Protein AF-A0A350DKJ2-F1 (afdb_monomer)

Sequence (100 aa):
ALSGLEFIEPDLQKFACLRLARQAMQAGTQATIVLNAANEIAVAAFLNGQIRLTDIADINAQALDEIQVAVLNETADIEDILAIDNIARQHTDTLVAKLA

Structure (mmCIF, N/CA/C/O backbone):
data_AF-A0A350DKJ2-F1
#
_entry.id   AF-A0A350DKJ2-F1
#
loop_
_atom_site.group_PDB
_atom_site.id
_atom_site.type_symbol
_atom_site.label_atom_id
_atom_site.label_alt_id
_atom_site.label_comp_id
_atom_site.label_asym_id
_atom_site.label_entity_id
_atom_site.label_seq_id
_atom_site.pdbx_PDB_ins_code
_atom_site.Cartn_x
_atom_site.Cartn_y
_atom_site.Cartn_z
_atom_site.occupancy
_atom_site.B_iso_or_equiv
_atom_site.auth_seq_id
_atom_site.auth_comp_id
_atom_site.auth_asym_id
_atom_site.auth_atom_id
_atom_site.pdbx_PDB_model_num
ATOM 1 N N . ALA A 1 1 ? 8.221 4.264 38.890 1.00 76.75 1 ALA A N 1
ATOM 2 C CA . ALA A 1 1 ? 8.646 2.944 38.383 1.00 76.75 1 ALA A CA 1
ATOM 3 C C . ALA A 1 1 ? 8.003 2.737 37.018 1.00 76.75 1 ALA A C 1
ATOM 5 O O . ALA A 1 1 ? 6.890 3.218 36.840 1.00 76.75 1 ALA A O 1
ATOM 6 N N . LEU A 1 2 ? 8.695 2.110 36.063 1.00 84.75 2 LEU A N 1
ATOM 7 C CA . LEU A 1 2 ? 8.086 1.727 34.784 1.00 84.75 2 LEU A CA 1
ATOM 8 C C . LEU A 1 2 ? 7.149 0.533 34.993 1.00 84.75 2 LEU A C 1
ATOM 10 O O . LEU A 1 2 ? 7.412 -0.317 35.844 1.00 84.75 2 LEU A O 1
ATOM 14 N N . SER A 1 3 ? 6.062 0.500 34.227 1.00 90.88 3 SER A N 1
ATOM 15 C CA . SER A 1 3 ? 5.145 -0.638 34.135 1.00 90.88 3 SER A CA 1
ATOM 16 C C . SER A 1 3 ? 5.875 -1.902 33.650 1.00 90.88 3 SER A C 1
ATOM 18 O O . SER A 1 3 ? 6.937 -1.806 33.033 1.00 90.88 3 SER A O 1
ATOM 20 N N . GLY A 1 4 ? 5.303 -3.083 33.914 1.00 92.62 4 GLY A N 1
ATOM 21 C CA . GLY A 1 4 ? 5.833 -4.363 33.42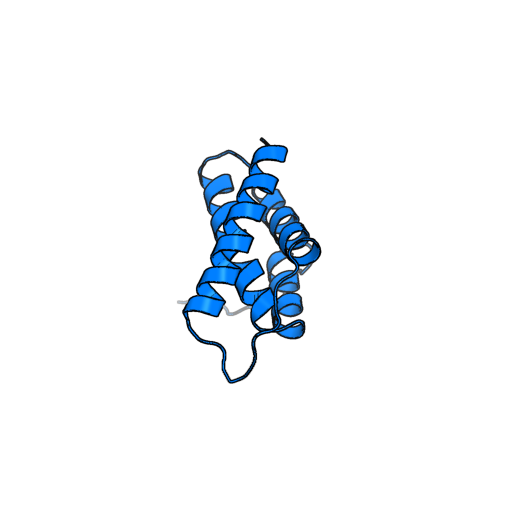7 1.00 92.62 4 GLY A CA 1
ATOM 22 C C . GLY A 1 4 ? 5.835 -4.473 31.897 1.00 92.62 4 GLY A C 1
ATOM 23 O O . GLY A 1 4 ? 5.052 -3.806 31.223 1.00 92.62 4 GLY A O 1
ATOM 24 N N . LEU A 1 5 ? 6.731 -5.307 31.360 1.00 95.94 5 LEU A N 1
ATOM 25 C CA . LEU A 1 5 ? 6.832 -5.583 29.924 1.00 95.94 5 LEU A CA 1
ATOM 26 C C . LEU A 1 5 ? 5.963 -6.789 29.555 1.00 95.94 5 LEU A C 1
ATOM 28 O O . LEU A 1 5 ? 6.100 -7.852 30.158 1.00 95.94 5 LEU A O 1
ATOM 32 N N . GLU A 1 6 ? 5.124 -6.631 28.536 1.00 95.50 6 GLU A N 1
ATOM 33 C CA . GLU A 1 6 ? 4.256 -7.680 27.998 1.00 95.50 6 GLU A CA 1
ATOM 34 C C . GLU A 1 6 ? 4.506 -7.861 26.497 1.00 95.50 6 GLU A C 1
ATOM 36 O O . GLU A 1 6 ? 4.821 -6.905 25.786 1.00 95.50 6 GLU A O 1
ATOM 41 N N . PHE A 1 7 ? 4.357 -9.096 26.015 1.00 96.62 7 PHE A N 1
ATOM 42 C CA . PHE A 1 7 ? 4.566 -9.470 24.616 1.00 96.62 7 PHE A CA 1
ATOM 43 C C . PHE A 1 7 ? 3.359 -10.262 24.112 1.00 96.62 7 PHE A C 1
ATOM 45 O O . PHE A 1 7 ? 2.850 -11.132 24.818 1.00 96.62 7 PHE A O 1
ATOM 52 N N . ILE A 1 8 ? 2.917 -9.977 22.887 1.00 96.06 8 ILE A N 1
ATOM 53 C CA . ILE A 1 8 ? 1.756 -10.613 22.257 1.00 96.06 8 ILE A CA 1
ATOM 54 C C . ILE A 1 8 ? 1.972 -10.743 20.746 1.00 96.06 8 ILE A C 1
ATOM 56 O O . ILE A 1 8 ? 2.623 -9.899 20.127 1.00 96.06 8 ILE A O 1
ATOM 60 N N . GLU A 1 9 ? 1.432 -11.808 20.155 1.00 97.19 9 GLU A N 1
ATOM 61 C CA . GLU A 1 9 ? 1.421 -11.997 18.705 1.00 97.19 9 GLU A CA 1
ATOM 62 C C . GLU A 1 9 ? 0.452 -11.005 18.029 1.00 97.19 9 GLU A C 1
ATOM 64 O O . GLU A 1 9 ? -0.653 -10.787 18.534 1.00 97.19 9 GLU A O 1
ATOM 69 N N . PRO A 1 10 ? 0.825 -10.380 16.895 1.00 96.38 10 PRO A N 1
ATOM 70 C CA . PRO A 1 10 ? -0.071 -9.465 16.205 1.00 96.38 10 PRO A CA 1
ATOM 71 C C . PRO A 1 10 ? -1.244 -10.207 15.556 1.00 96.38 10 PRO A C 1
ATOM 73 O O . PRO A 1 10 ? -1.066 -11.186 14.834 1.00 96.38 10 PRO A O 1
ATOM 76 N N . ASP A 1 11 ? -2.445 -9.662 15.723 1.00 97.31 11 ASP A N 1
ATOM 77 C CA . ASP A 1 11 ? -3.630 -10.106 14.993 1.00 97.31 11 ASP A CA 1
ATOM 78 C C . ASP A 1 11 ? -3.573 -9.604 13.539 1.00 97.31 11 ASP A C 1
ATOM 80 O O . ASP A 1 11 ? -3.785 -8.423 13.251 1.00 97.31 11 ASP A O 1
ATOM 84 N N . LEU A 1 12 ? -3.280 -10.511 12.606 1.00 95.88 12 LEU A N 1
ATOM 85 C CA . LEU A 1 12 ? -3.139 -10.195 11.181 1.00 95.88 12 LEU A CA 1
ATOM 86 C C . LEU A 1 12 ? -4.472 -9.979 10.451 1.00 95.88 12 LEU A C 1
ATOM 88 O O . LEU A 1 12 ? -4.456 -9.517 9.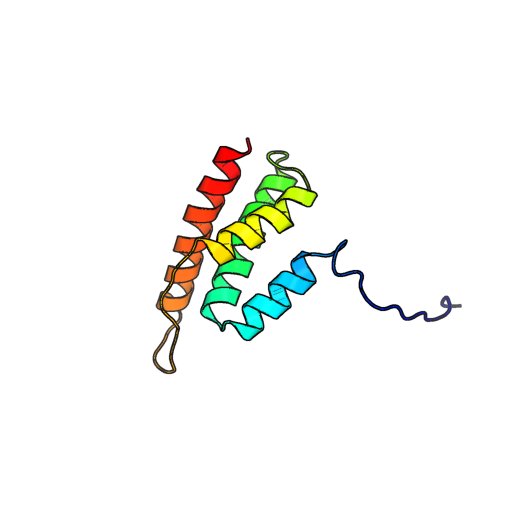309 1.00 95.88 12 LEU A O 1
ATOM 92 N N . GLN A 1 13 ? -5.608 -10.308 11.072 1.00 92.94 13 GLN A N 1
ATOM 93 C CA . GLN A 1 13 ? -6.922 -9.939 10.547 1.00 92.94 13 GLN A CA 1
ATOM 94 C C . GLN A 1 13 ? -7.223 -8.486 10.907 1.00 92.94 13 GLN A C 1
ATOM 96 O O . GLN A 1 13 ? -7.603 -7.702 10.041 1.00 92.94 13 GLN A O 1
ATOM 101 N N . LYS A 1 14 ? -6.969 -8.103 12.164 1.00 93.75 14 LYS A N 1
ATOM 102 C CA . LYS A 1 14 ? -7.150 -6.725 12.638 1.00 93.75 14 LYS A CA 1
ATOM 103 C C . LYS A 1 14 ? -6.152 -5.748 12.013 1.00 93.75 14 LYS A C 1
ATOM 105 O O . LYS A 1 14 ? -6.515 -4.621 11.693 1.00 93.75 14 LYS A O 1
ATOM 110 N N . PHE A 1 15 ? -4.901 -6.170 11.835 1.00 96.06 15 PHE A N 1
ATOM 111 C CA . PHE A 1 15 ? -3.820 -5.356 11.276 1.00 96.06 15 PHE A CA 1
ATOM 112 C C . PHE A 1 15 ? -3.398 -5.875 9.898 1.00 96.06 15 PHE A C 1
ATOM 114 O O . PHE A 1 15 ? -2.244 -6.248 9.675 1.00 96.06 15 PHE A O 1
ATOM 121 N N . ALA A 1 16 ? -4.347 -5.896 8.959 1.00 97.12 16 ALA A N 1
ATOM 122 C CA . ALA A 1 16 ? -4.163 -6.463 7.623 1.00 97.12 16 ALA A CA 1
ATOM 123 C C . ALA A 1 16 ? -2.954 -5.887 6.858 1.00 97.12 16 ALA A C 1
ATOM 125 O O . ALA A 1 16 ? -2.266 -6.639 6.165 1.00 97.12 16 ALA A O 1
ATOM 126 N N . CYS A 1 17 ? -2.612 -4.605 7.038 1.00 98.31 17 CYS A N 1
ATOM 127 C CA . CYS A 1 17 ? -1.433 -4.001 6.401 1.00 98.31 17 CYS A CA 1
ATOM 128 C C . CYS A 1 17 ? -0.110 -4.693 6.778 1.00 98.31 17 CYS A C 1
ATOM 130 O O . CYS A 1 17 ? 0.800 -4.743 5.955 1.00 98.31 17 CYS A O 1
ATOM 132 N N . LEU A 1 18 ? 0.001 -5.297 7.970 1.00 98.31 18 LEU A N 1
ATOM 133 C CA . LEU A 1 18 ? 1.193 -6.068 8.345 1.00 98.31 18 LEU A CA 1
ATOM 134 C C . LEU A 1 18 ? 1.327 -7.343 7.500 1.00 98.31 18 LEU A C 1
ATOM 136 O O . LEU A 1 18 ? 2.429 -7.715 7.091 1.00 98.31 18 LEU A O 1
ATOM 140 N N . ARG A 1 19 ? 0.204 -8.010 7.214 1.00 98.00 19 ARG A N 1
ATOM 141 C CA . ARG A 1 19 ? 0.169 -9.159 6.304 1.00 98.00 19 ARG A CA 1
ATOM 142 C C . ARG A 1 19 ? 0.509 -8.730 4.874 1.00 98.00 19 ARG A C 1
ATOM 144 O O . ARG A 1 19 ? 1.331 -9.395 4.250 1.00 98.00 19 ARG A O 1
ATOM 151 N N . LEU A 1 20 ? -0.065 -7.626 4.390 1.00 98.50 20 LEU A N 1
ATOM 152 C CA . LEU A 1 20 ? 0.210 -7.095 3.047 1.00 98.50 20 LEU A CA 1
ATOM 153 C C . LEU A 1 20 ? 1.691 -6.742 2.869 1.00 98.50 20 LEU A C 1
ATOM 155 O O . LEU A 1 20 ? 2.294 -7.140 1.879 1.00 98.50 20 LEU A O 1
ATOM 159 N N . ALA A 1 21 ? 2.315 -6.099 3.859 1.00 98.62 21 ALA A N 1
ATOM 160 C CA . ALA A 1 21 ? 3.745 -5.794 3.824 1.00 98.62 21 ALA A CA 1
ATOM 161 C C . ALA A 1 21 ? 4.610 -7.058 3.711 1.00 98.62 21 ALA A C 1
ATOM 163 O O . ALA A 1 21 ? 5.549 -7.101 2.916 1.00 98.62 21 ALA A O 1
ATOM 164 N N . ARG A 1 22 ? 4.275 -8.123 4.456 1.00 98.19 22 ARG A N 1
ATOM 165 C CA . ARG A 1 22 ? 4.965 -9.421 4.345 1.00 98.19 22 ARG A CA 1
ATOM 166 C C . ARG A 1 22 ? 4.814 -10.037 2.956 1.00 98.19 22 ARG A C 1
ATOM 168 O O . ARG A 1 22 ? 5.795 -10.543 2.422 1.00 98.19 22 ARG A O 1
ATOM 175 N N . GLN A 1 23 ? 3.617 -9.975 2.377 1.00 97.69 23 GLN A N 1
ATOM 176 C CA . GLN A 1 23 ? 3.351 -10.482 1.029 1.00 97.69 23 GLN A CA 1
ATOM 177 C C . GLN A 1 23 ? 4.108 -9.678 -0.037 1.00 97.69 23 GLN A C 1
ATOM 179 O O . GLN A 1 23 ? 4.763 -10.271 -0.889 1.00 97.69 23 GLN A O 1
ATOM 184 N N . ALA A 1 24 ? 4.113 -8.346 0.057 1.00 98.06 24 ALA A N 1
ATOM 185 C CA . ALA A 1 24 ? 4.854 -7.479 -0.855 1.00 98.06 24 ALA A CA 1
ATOM 186 C C . ALA A 1 24 ? 6.368 -7.750 -0.803 1.00 98.06 24 ALA A C 1
ATOM 188 O O . ALA A 1 24 ? 7.000 -7.901 -1.845 1.00 98.06 24 ALA A O 1
ATOM 189 N N . MET A 1 25 ? 6.944 -7.911 0.396 1.00 97.75 25 MET A N 1
ATOM 190 C CA . MET A 1 25 ? 8.360 -8.277 0.549 1.00 97.75 25 MET A CA 1
ATOM 191 C C . MET A 1 25 ? 8.698 -9.627 -0.099 1.00 97.75 25 MET A C 1
ATOM 193 O O . MET A 1 25 ? 9.787 -9.785 -0.640 1.00 97.75 25 MET A O 1
ATOM 197 N N . GLN A 1 26 ? 7.780 -10.597 -0.056 1.00 97.19 26 GLN A N 1
ATOM 198 C CA . GLN A 1 26 ? 7.963 -11.898 -0.709 1.00 97.19 26 GLN A CA 1
ATOM 199 C C . GLN A 1 26 ? 7.832 -11.813 -2.236 1.00 97.19 26 GLN A C 1
ATOM 201 O O . GLN A 1 26 ? 8.509 -12.557 -2.941 1.00 97.19 26 GLN A O 1
ATOM 206 N N . ALA A 1 27 ? 6.977 -10.922 -2.743 1.00 95.75 27 ALA A N 1
ATOM 207 C CA . ALA A 1 27 ? 6.757 -10.720 -4.174 1.00 95.75 27 ALA A CA 1
ATOM 208 C C . ALA A 1 27 ? 7.886 -9.924 -4.859 1.00 95.75 27 ALA A C 1
ATOM 210 O O . ALA A 1 27 ? 8.109 -10.077 -6.061 1.00 95.75 27 ALA A O 1
ATOM 211 N N . GLY A 1 28 ? 8.614 -9.097 -4.104 1.00 95.56 28 GLY A N 1
ATOM 212 C CA . GLY A 1 28 ? 9.799 -8.374 -4.567 1.00 95.56 28 GLY A CA 1
ATOM 213 C C . GLY A 1 28 ? 9.678 -6.855 -4.457 1.00 95.56 28 GLY A C 1
ATOM 214 O O . GLY A 1 28 ? 8.631 -6.305 -4.109 1.00 95.56 28 GLY A O 1
ATOM 215 N N . THR A 1 29 ? 10.777 -6.163 -4.761 1.00 95.94 29 THR A N 1
ATOM 216 C CA . THR A 1 29 ? 10.925 -4.711 -4.570 1.00 95.94 29 THR A CA 1
ATOM 217 C C . THR A 1 29 ? 9.809 -3.911 -5.243 1.00 95.94 29 THR A C 1
ATOM 219 O O . THR A 1 29 ? 9.244 -3.010 -4.626 1.00 95.94 29 THR A O 1
ATOM 222 N N . GLN A 1 30 ? 9.413 -4.278 -6.461 1.00 97.12 30 GLN A N 1
ATOM 223 C CA . GLN A 1 30 ? 8.338 -3.614 -7.199 1.00 97.12 30 GLN A CA 1
ATOM 224 C C . GLN A 1 30 ? 7.002 -3.622 -6.437 1.00 97.12 30 GLN A C 1
ATOM 226 O O . GLN A 1 30 ? 6.335 -2.594 -6.360 1.00 97.12 30 GLN A O 1
ATOM 231 N N . ALA A 1 31 ? 6.653 -4.733 -5.780 1.00 98.19 31 ALA A N 1
ATOM 232 C CA . ALA A 1 31 ? 5.435 -4.822 -4.975 1.00 98.19 31 ALA A CA 1
ATOM 233 C C . ALA A 1 31 ? 5.531 -3.963 -3.706 1.00 98.19 31 ALA A C 1
ATOM 235 O O . ALA A 1 31 ? 4.547 -3.359 -3.285 1.00 98.19 31 ALA A O 1
ATOM 236 N N . THR A 1 32 ? 6.718 -3.859 -3.099 1.00 98.38 32 THR A N 1
ATOM 237 C CA . THR A 1 32 ? 6.916 -2.975 -1.939 1.00 98.38 32 THR A CA 1
ATOM 238 C C . THR A 1 32 ? 6.797 -1.494 -2.299 1.00 98.38 32 THR A C 1
ATOM 240 O O . THR A 1 32 ? 6.233 -0.737 -1.511 1.00 98.38 32 THR A O 1
ATOM 243 N N . ILE A 1 33 ? 7.248 -1.091 -3.495 1.00 98.62 33 ILE A N 1
ATOM 244 C CA . ILE A 1 33 ? 7.074 0.278 -4.006 1.00 98.62 33 ILE A CA 1
ATOM 245 C C . ILE A 1 33 ? 5.585 0.564 -4.216 1.00 98.62 33 ILE A C 1
ATOM 247 O O . ILE A 1 33 ? 5.083 1.563 -3.705 1.00 98.62 33 ILE A O 1
ATOM 251 N N . VAL A 1 34 ? 4.867 -0.350 -4.883 1.00 98.75 34 VAL A N 1
ATOM 252 C CA . VAL A 1 34 ? 3.412 -0.246 -5.080 1.00 98.75 34 VAL A CA 1
ATOM 253 C C . VAL A 1 34 ? 2.685 -0.091 -3.745 1.00 98.75 34 VAL A C 1
ATOM 255 O O . VAL A 1 34 ? 1.894 0.835 -3.587 1.00 98.75 34 VAL A O 1
ATOM 258 N N . LEU A 1 35 ? 2.979 -0.951 -2.764 1.00 98.81 35 LEU A N 1
ATOM 259 C CA . LEU A 1 35 ? 2.347 -0.887 -1.447 1.00 98.81 35 LEU A CA 1
ATOM 260 C C . LEU A 1 35 ? 2.638 0.436 -0.729 1.00 98.81 35 LEU A C 1
ATOM 262 O O . LEU A 1 35 ? 1.732 1.003 -0.122 1.00 98.81 35 LEU A O 1
ATOM 266 N N . ASN A 1 36 ? 3.882 0.921 -0.771 1.00 98.81 36 ASN A N 1
ATOM 267 C CA . ASN A 1 36 ? 4.242 2.173 -0.110 1.00 98.81 36 ASN A CA 1
ATOM 268 C C . ASN A 1 36 ? 3.486 3.360 -0.722 1.00 98.81 36 ASN A C 1
ATOM 270 O O . ASN A 1 36 ? 2.847 4.123 0.002 1.00 98.81 36 ASN A O 1
ATOM 274 N N . ALA A 1 37 ? 3.507 3.467 -2.052 1.00 98.81 37 ALA A N 1
ATOM 275 C CA . ALA A 1 37 ? 2.827 4.521 -2.795 1.00 98.81 37 ALA A CA 1
ATOM 276 C C . ALA A 1 37 ? 1.305 4.494 -2.575 1.00 98.81 37 ALA A C 1
ATOM 278 O O . ALA A 1 37 ? 0.706 5.523 -2.258 1.00 98.81 37 ALA A O 1
ATOM 279 N N . ALA A 1 38 ? 0.685 3.313 -2.675 1.00 98.81 38 ALA A N 1
ATOM 280 C CA . ALA A 1 38 ? -0.745 3.143 -2.432 1.00 98.81 38 ALA A CA 1
ATOM 281 C C . ALA A 1 38 ? -1.129 3.533 -0.997 1.00 98.81 38 ALA A C 1
ATOM 283 O O . ALA A 1 38 ? -2.100 4.262 -0.785 1.00 98.81 38 ALA A O 1
ATOM 284 N N . ASN A 1 39 ? -0.323 3.130 -0.010 1.00 98.88 39 ASN A N 1
ATOM 285 C CA . ASN A 1 39 ? -0.588 3.446 1.387 1.00 98.88 39 ASN A CA 1
ATOM 286 C C . ASN A 1 39 ? -0.521 4.952 1.666 1.00 98.88 39 ASN A C 1
ATOM 288 O O . ASN A 1 39 ? -1.330 5.453 2.443 1.00 98.88 39 ASN A O 1
ATOM 292 N N . GLU A 1 40 ? 0.402 5.689 1.046 1.00 98.88 40 GLU A N 1
ATOM 293 C CA . GLU A 1 40 ? 0.456 7.149 1.190 1.00 98.88 40 GLU A CA 1
ATOM 294 C C . GLU A 1 40 ? -0.811 7.832 0.661 1.00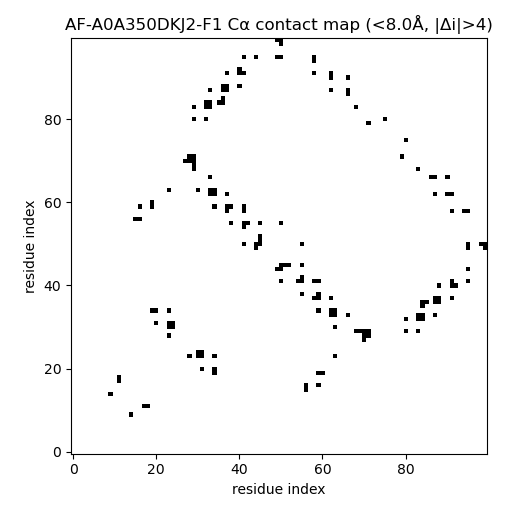 98.88 40 GLU A C 1
ATOM 296 O O . GLU A 1 40 ? -1.367 8.694 1.346 1.00 98.88 40 GLU A O 1
ATOM 301 N N . ILE A 1 41 ? -1.304 7.416 -0.509 1.00 98.88 41 ILE A N 1
ATOM 302 C CA . ILE A 1 41 ? -2.549 7.947 -1.082 1.00 98.88 41 ILE A CA 1
ATOM 303 C C . ILE A 1 41 ? -3.755 7.583 -0.207 1.00 98.88 41 ILE A C 1
ATOM 305 O O . ILE A 1 41 ? -4.550 8.454 0.146 1.00 98.88 41 ILE A O 1
ATOM 309 N N . ALA A 1 42 ? -3.870 6.321 0.212 1.00 98.75 42 ALA A N 1
ATOM 310 C CA . ALA A 1 42 ? -4.978 5.863 1.044 1.00 98.75 42 ALA A CA 1
ATOM 311 C C . ALA A 1 42 ? -4.994 6.548 2.424 1.00 98.75 42 ALA A C 1
ATOM 313 O O . ALA A 1 42 ? -6.043 6.993 2.893 1.00 98.75 42 ALA A O 1
ATOM 314 N N . VAL A 1 43 ? -3.836 6.705 3.073 1.00 98.81 43 VAL A N 1
ATOM 315 C CA . VAL A 1 43 ? -3.733 7.429 4.350 1.00 98.81 43 VAL A CA 1
ATOM 316 C C . VAL A 1 43 ? -4.104 8.900 4.173 1.00 98.81 43 VAL A C 1
ATOM 318 O O . VAL A 1 43 ? -4.857 9.428 4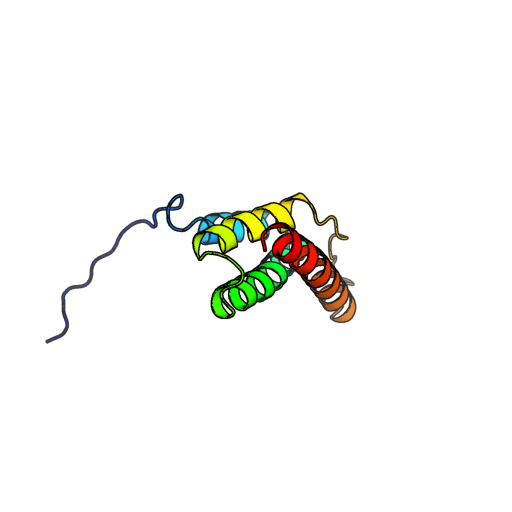.991 1.00 98.81 43 VAL A O 1
ATOM 321 N N . ALA A 1 44 ? -3.632 9.564 3.113 1.00 98.75 44 ALA A N 1
ATOM 322 C CA . ALA A 1 44 ? -4.010 10.948 2.833 1.00 98.75 44 ALA A CA 1
ATOM 323 C C . ALA A 1 44 ? -5.527 11.089 2.625 1.00 98.75 44 ALA A C 1
ATOM 325 O O . ALA A 1 44 ? -6.148 11.979 3.209 1.00 98.75 44 ALA A O 1
ATOM 326 N N . ALA A 1 45 ? -6.143 10.175 1.873 1.00 98.56 45 ALA A N 1
ATOM 327 C CA . ALA A 1 45 ? -7.586 10.149 1.659 1.00 98.56 45 ALA A CA 1
ATOM 328 C C . ALA A 1 45 ? -8.371 9.947 2.966 1.00 98.56 45 ALA A C 1
ATOM 330 O O . ALA A 1 45 ? -9.370 10.630 3.207 1.00 98.56 45 ALA A O 1
ATOM 331 N N . PHE A 1 46 ? -7.899 9.061 3.847 1.00 98.62 46 PHE A N 1
ATOM 332 C CA . PHE A 1 46 ? -8.483 8.871 5.175 1.00 98.62 46 PHE A CA 1
ATOM 333 C C . PHE A 1 46 ? -8.397 10.151 6.016 1.00 98.62 46 PHE A C 1
ATOM 335 O O . PHE A 1 46 ? -9.394 10.580 6.598 1.00 98.62 46 PHE A O 1
ATOM 342 N N . LEU A 1 47 ? -7.228 10.798 6.047 1.00 98.62 47 LEU A N 1
ATOM 343 C CA . LEU A 1 47 ? -7.021 12.042 6.796 1.00 98.62 47 LEU A CA 1
ATOM 344 C C . LEU A 1 47 ? -7.880 13.198 6.262 1.00 98.62 47 LEU A C 1
ATOM 346 O O . LEU A 1 47 ? -8.310 14.046 7.042 1.00 98.62 47 LEU A O 1
ATOM 350 N N . ASN A 1 48 ? -8.178 13.198 4.962 1.00 98.19 48 ASN A N 1
ATOM 351 C CA . ASN A 1 48 ? -9.076 14.157 4.320 1.00 98.19 48 ASN A CA 1
ATOM 352 C C . ASN A 1 48 ? -10.567 13.793 4.451 1.00 98.19 48 ASN A C 1
ATOM 354 O O . ASN A 1 48 ? -11.416 14.494 3.902 1.00 98.19 48 ASN A O 1
ATOM 358 N N . GLY A 1 49 ? -10.909 12.711 5.159 1.00 97.56 49 GLY A N 1
ATOM 359 C CA . GLY A 1 49 ? -12.292 12.278 5.368 1.00 97.56 49 GLY A CA 1
ATOM 360 C C . GLY A 1 49 ? -12.974 11.705 4.123 1.00 97.56 49 GLY A C 1
ATOM 361 O O . GLY A 1 49 ? -14.201 11.659 4.079 1.00 97.56 49 GLY A O 1
ATOM 362 N N . GLN A 1 50 ? -12.202 11.288 3.116 1.00 98.31 50 GLN A N 1
ATOM 363 C CA . GLN A 1 50 ? -12.715 10.743 1.853 1.00 98.31 50 GLN A CA 1
ATOM 364 C C . GLN A 1 50 ? -13.015 9.242 1.948 1.00 98.31 50 GLN A C 1
ATOM 366 O O . GLN A 1 50 ? -13.924 8.756 1.286 1.00 98.31 50 GLN A O 1
ATOM 371 N N . ILE A 1 51 ? -12.270 8.515 2.785 1.00 98.38 51 ILE A N 1
ATOM 372 C CA . ILE A 1 51 ? -12.440 7.075 3.023 1.00 98.38 51 ILE A CA 1
ATOM 373 C C . ILE A 1 51 ? -12.410 6.765 4.524 1.00 98.38 51 ILE A C 1
ATOM 375 O O . ILE A 1 51 ? -12.014 7.597 5.346 1.00 98.38 51 ILE A O 1
ATOM 379 N N . ARG A 1 52 ? -12.809 5.552 4.908 1.00 98.06 52 ARG A N 1
ATOM 380 C CA . ARG A 1 52 ? -12.739 5.059 6.291 1.00 98.06 52 ARG A CA 1
ATOM 381 C C . ARG A 1 52 ? -11.360 4.473 6.585 1.00 98.06 52 ARG A C 1
ATOM 383 O O . ARG A 1 52 ? -10.632 4.062 5.689 1.00 98.06 52 ARG A O 1
ATOM 390 N N . LEU A 1 53 ? -11.028 4.348 7.872 1.00 97.50 53 LEU A N 1
ATOM 391 C CA . LEU A 1 53 ? -9.757 3.758 8.314 1.00 97.50 53 LEU A CA 1
ATOM 392 C C . LEU A 1 53 ? -9.558 2.323 7.791 1.00 97.50 53 LEU A C 1
ATOM 394 O O . LEU A 1 53 ? -8.445 1.940 7.446 1.00 97.50 53 LEU A O 1
ATOM 398 N N . THR A 1 54 ? -10.630 1.529 7.751 1.00 96.44 54 THR A N 1
ATOM 399 C CA . THR A 1 54 ? -10.593 0.137 7.277 1.00 96.44 54 THR A CA 1
ATOM 400 C C . THR A 1 54 ? -10.319 0.034 5.781 1.00 96.44 54 THR A C 1
ATOM 402 O O . THR A 1 54 ? -9.644 -0.901 5.362 1.00 96.44 54 THR A O 1
ATOM 405 N N . ASP A 1 55 ? -10.755 1.028 5.006 1.00 98.12 55 ASP A N 1
ATOM 406 C CA . ASP A 1 55 ? -10.642 1.028 3.546 1.00 98.12 55 ASP A CA 1
ATOM 407 C C . ASP A 1 55 ? -9.174 1.131 3.099 1.00 98.12 55 ASP A C 1
ATOM 409 O O . ASP A 1 55 ? -8.832 0.699 2.006 1.00 98.12 55 ASP A O 1
ATOM 413 N N . ILE A 1 56 ? -8.272 1.632 3.957 1.00 98.62 56 ILE A N 1
ATOM 414 C CA . ILE A 1 56 ? -6.831 1.708 3.666 1.00 98.62 56 ILE A CA 1
ATOM 415 C C . ILE A 1 56 ? -6.265 0.325 3.331 1.00 98.62 56 ILE A C 1
ATOM 417 O O . ILE A 1 56 ? -5.527 0.169 2.360 1.00 98.62 56 ILE A O 1
ATOM 421 N N . ALA A 1 57 ? -6.600 -0.690 4.132 1.00 98.31 57 ALA A N 1
ATOM 422 C CA . ALA A 1 57 ? -6.096 -2.039 3.902 1.00 98.31 57 ALA A CA 1
ATOM 423 C C . ALA A 1 57 ? -6.681 -2.651 2.621 1.00 98.31 57 ALA A C 1
ATOM 425 O O . ALA A 1 57 ? -5.959 -3.340 1.901 1.00 98.31 57 ALA A O 1
ATOM 426 N N . ASP A 1 58 ? -7.953 -2.373 2.331 1.00 98.19 58 ASP A N 1
ATOM 427 C CA . ASP A 1 58 ? -8.643 -2.881 1.145 1.00 98.19 58 ASP A CA 1
ATOM 428 C C . ASP A 1 58 ? -8.085 -2.247 -0.137 1.00 98.19 58 ASP A C 1
ATOM 430 O O . ASP A 1 58 ? -7.754 -2.959 -1.084 1.00 98.19 58 ASP A O 1
ATOM 434 N N . ILE A 1 59 ? -7.871 -0.928 -0.139 1.00 98.56 59 ILE A N 1
ATOM 435 C CA . ILE A 1 59 ? -7.255 -0.194 -1.252 1.00 98.56 59 ILE A CA 1
ATOM 436 C C . ILE A 1 59 ? -5.819 -0.670 -1.487 1.00 98.56 59 ILE A C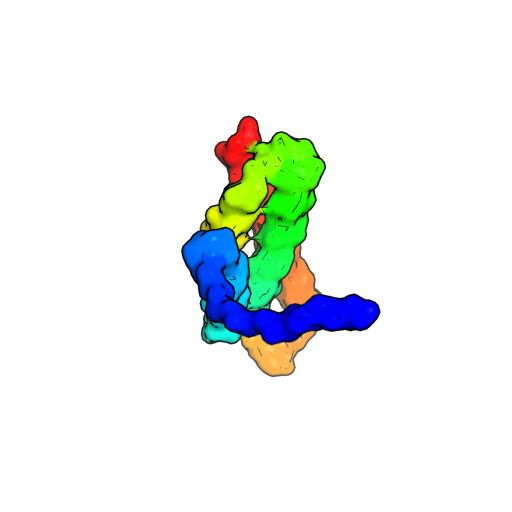 1
ATOM 438 O O . ILE A 1 59 ? -5.438 -0.924 -2.626 1.00 98.56 59 ILE A O 1
ATOM 442 N N . ASN A 1 60 ? -5.027 -0.839 -0.423 1.00 98.75 60 ASN A N 1
ATOM 443 C CA . ASN A 1 60 ? -3.658 -1.348 -0.534 1.00 98.75 60 ASN A CA 1
ATOM 444 C C . ASN A 1 60 ? -3.617 -2.760 -1.138 1.00 98.75 60 ASN A C 1
ATOM 446 O O . ASN A 1 60 ? -2.741 -3.057 -1.950 1.00 98.75 60 ASN A O 1
ATOM 450 N N . ALA A 1 61 ? -4.547 -3.635 -0.742 1.00 98.50 61 ALA A N 1
ATOM 451 C CA . ALA A 1 61 ? -4.660 -4.976 -1.309 1.00 98.50 61 ALA A CA 1
ATOM 452 C C . ALA A 1 61 ? -5.044 -4.918 -2.794 1.00 98.50 61 ALA A C 1
ATOM 454 O O . ALA A 1 61 ? -4.391 -5.549 -3.620 1.00 98.50 61 ALA A O 1
ATOM 455 N N . GLN A 1 62 ? -6.035 -4.096 -3.142 1.00 98.50 62 GLN A N 1
ATOM 456 C CA . GLN A 1 62 ? -6.477 -3.926 -4.522 1.00 98.50 62 GLN A CA 1
ATOM 457 C C . GLN A 1 62 ? -5.376 -3.340 -5.418 1.00 98.50 62 GLN A C 1
ATOM 459 O O . GLN A 1 62 ? -5.184 -3.803 -6.537 1.00 98.50 62 GLN A O 1
ATOM 464 N N . ALA A 1 63 ? -4.610 -2.367 -4.922 1.00 98.56 63 ALA A N 1
ATOM 465 C CA . ALA A 1 63 ? -3.460 -1.814 -5.629 1.00 98.56 63 ALA A CA 1
ATOM 466 C C . ALA A 1 63 ? -2.404 -2.896 -5.921 1.00 98.56 63 ALA A C 1
ATOM 468 O O . ALA A 1 63 ? -1.931 -3.002 -7.050 1.00 98.56 63 ALA A O 1
ATOM 469 N N . LEU A 1 64 ? -2.074 -3.732 -4.932 1.00 98.44 64 LEU A N 1
ATOM 470 C CA . LEU A 1 64 ? -1.139 -4.850 -5.105 1.00 98.44 64 LEU A CA 1
ATOM 471 C C . LEU A 1 64 ? -1.629 -5.904 -6.110 1.00 98.44 64 LEU A C 1
ATOM 473 O O . LEU A 1 64 ? -0.807 -6.475 -6.823 1.00 98.44 64 LEU A O 1
ATOM 477 N N . ASP A 1 65 ? -2.936 -6.160 -6.168 1.00 98.19 65 ASP A N 1
ATOM 478 C CA . ASP A 1 65 ? -3.521 -7.142 -7.087 1.00 98.19 65 ASP A CA 1
ATOM 479 C C . ASP A 1 65 ? -3.627 -6.604 -8.528 1.00 98.19 65 ASP A C 1
ATOM 481 O O . ASP A 1 65 ? -3.400 -7.335 -9.497 1.00 98.19 65 ASP A O 1
ATOM 485 N N . GLU A 1 66 ? -3.968 -5.323 -8.693 1.00 98.12 66 GLU A N 1
ATOM 486 C CA . GLU A 1 66 ? -4.281 -4.728 -9.998 1.00 98.12 66 GLU A CA 1
ATOM 487 C C . GLU A 1 66 ? -3.068 -4.108 -10.708 1.00 98.12 66 GLU A C 1
ATOM 489 O O . GLU A 1 66 ? -3.018 -4.103 -11.941 1.00 98.12 66 GLU A O 1
ATOM 494 N N . ILE A 1 67 ? -2.081 -3.592 -9.969 1.00 97.69 67 ILE A N 1
ATOM 495 C CA . ILE A 1 67 ? -0.930 -2.905 -10.565 1.00 97.69 67 ILE A CA 1
ATOM 496 C C . ILE A 1 67 ? 0.110 -3.926 -11.023 1.00 97.69 67 ILE A C 1
ATOM 498 O O . ILE A 1 67 ? 0.809 -4.554 -10.231 1.00 97.69 67 ILE A O 1
ATOM 502 N N . GLN A 1 68 ? 0.256 -4.036 -12.340 1.00 94.50 68 GLN A N 1
ATOM 503 C CA . GLN A 1 68 ? 1.273 -4.864 -12.980 1.00 94.50 68 GLN A CA 1
ATOM 504 C C . GLN A 1 68 ? 2.430 -3.977 -13.445 1.00 94.50 68 GLN A C 1
ATOM 506 O O . GLN A 1 68 ? 2.276 -3.162 -14.355 1.00 94.50 68 GLN A O 1
ATOM 511 N N . VAL A 1 69 ? 3.592 -4.136 -12.814 1.00 93.88 69 VAL A N 1
ATOM 512 C CA . VAL A 1 69 ? 4.808 -3.357 -13.095 1.00 93.88 69 VAL A CA 1
ATOM 513 C C . VAL A 1 69 ? 5.996 -4.271 -13.358 1.00 93.88 69 VAL A C 1
ATOM 515 O O . VAL A 1 69 ? 6.013 -5.434 -12.950 1.00 93.88 69 VAL A O 1
ATOM 518 N N . ALA A 1 70 ? 6.995 -3.742 -14.064 1.00 90.50 70 ALA A N 1
ATOM 519 C CA . ALA A 1 70 ? 8.209 -4.482 -14.364 1.00 90.50 70 ALA A CA 1
ATOM 520 C C . ALA A 1 70 ? 8.943 -4.885 -13.076 1.00 90.50 70 ALA A C 1
ATOM 522 O O . ALA A 1 70 ? 9.041 -4.113 -12.120 1.00 90.50 70 ALA A O 1
ATOM 523 N N . VAL A 1 71 ? 9.477 -6.107 -13.066 1.00 94.12 71 VAL A N 1
ATOM 524 C CA . VAL A 1 71 ? 10.357 -6.566 -11.990 1.00 94.12 71 VAL A CA 1
ATOM 525 C C . VAL A 1 71 ? 11.694 -5.851 -12.137 1.00 94.12 71 VAL A C 1
ATOM 527 O O . VAL A 1 71 ? 12.338 -5.940 -13.184 1.00 94.12 71 VAL A O 1
ATOM 530 N N . LEU A 1 72 ? 12.103 -5.153 -11.080 1.00 94.00 72 LEU A N 1
ATOM 531 C CA . LEU A 1 72 ? 13.396 -4.484 -11.038 1.00 94.00 72 LEU A CA 1
ATOM 532 C C . LEU A 1 72 ? 14.522 -5.521 -10.968 1.00 94.00 72 LEU A C 1
ATOM 534 O O . LEU A 1 72 ? 14.413 -6.535 -10.279 1.00 94.00 72 LEU A O 1
ATOM 538 N N . ASN A 1 73 ? 15.613 -5.249 -11.676 1.00 92.62 73 ASN A N 1
ATOM 539 C CA . ASN A 1 73 ? 16.821 -6.069 -11.676 1.00 92.62 73 ASN A CA 1
ATOM 540 C C . ASN A 1 73 ? 18.025 -5.239 -11.195 1.00 92.62 73 ASN A C 1
ATOM 542 O O . ASN A 1 73 ? 17.884 -4.079 -10.819 1.00 92.62 73 ASN A O 1
ATOM 546 N N . GLU A 1 74 ? 19.218 -5.827 -11.216 1.00 92.12 74 GLU A N 1
ATOM 547 C CA . GLU A 1 74 ? 20.468 -5.183 -10.781 1.00 92.12 74 GLU A CA 1
ATOM 548 C C . GLU A 1 74 ? 20.878 -3.916 -11.549 1.00 92.12 74 GLU A C 1
ATOM 550 O O . GLU A 1 74 ? 21.754 -3.191 -11.086 1.00 92.12 74 GLU A O 1
ATOM 555 N N . THR A 1 75 ? 20.269 -3.646 -12.705 1.00 95.06 75 THR A N 1
ATOM 556 C CA . THR A 1 75 ? 20.525 -2.441 -13.511 1.00 95.06 75 THR A CA 1
ATOM 557 C C . THR A 1 75 ? 19.504 -1.330 -13.283 1.00 95.06 75 THR A C 1
ATOM 559 O O . THR A 1 75 ? 19.665 -0.260 -13.862 1.00 95.06 75 THR A O 1
ATOM 562 N N . ALA A 1 76 ? 18.482 -1.574 -12.454 1.00 95.88 76 ALA A N 1
ATOM 563 C CA . ALA A 1 76 ? 17.457 -0.585 -12.153 1.00 95.88 76 ALA A CA 1
ATOM 564 C C . ALA A 1 76 ? 18.039 0.620 -11.406 1.00 95.88 76 ALA A C 1
ATOM 566 O O . ALA A 1 76 ? 18.905 0.471 -10.537 1.00 95.88 76 ALA A O 1
ATOM 567 N N . ASP A 1 77 ? 17.522 1.804 -11.715 1.00 96.75 77 ASP A N 1
ATOM 568 C CA . ASP A 1 77 ? 17.912 3.049 -11.066 1.00 96.75 77 ASP A CA 1
ATOM 569 C C . ASP A 1 77 ? 16.744 3.717 -10.322 1.00 96.75 77 ASP A C 1
ATOM 571 O O . ASP A 1 77 ? 15.681 3.133 -10.088 1.00 96.75 77 ASP A O 1
ATOM 575 N N . ILE A 1 78 ? 16.973 4.944 -9.855 1.00 97.56 78 ILE A N 1
ATOM 576 C CA . ILE A 1 78 ? 15.958 5.696 -9.120 1.00 97.56 78 ILE A CA 1
ATOM 577 C C . ILE A 1 78 ? 14.763 6.082 -9.997 1.00 97.56 78 ILE A C 1
ATOM 579 O O . ILE A 1 78 ? 13.650 6.156 -9.484 1.00 97.56 78 ILE A O 1
ATOM 583 N N . GLU A 1 79 ? 14.962 6.299 -11.296 1.00 97.88 79 GLU A N 1
ATOM 584 C CA . GLU A 1 79 ? 13.880 6.675 -12.203 1.00 97.88 79 GLU A CA 1
ATOM 585 C C . GLU A 1 79 ? 12.926 5.502 -12.420 1.00 97.88 79 GLU A C 1
ATOM 587 O O . GLU A 1 79 ? 11.712 5.698 -12.447 1.00 97.88 79 GLU A O 1
ATOM 592 N N .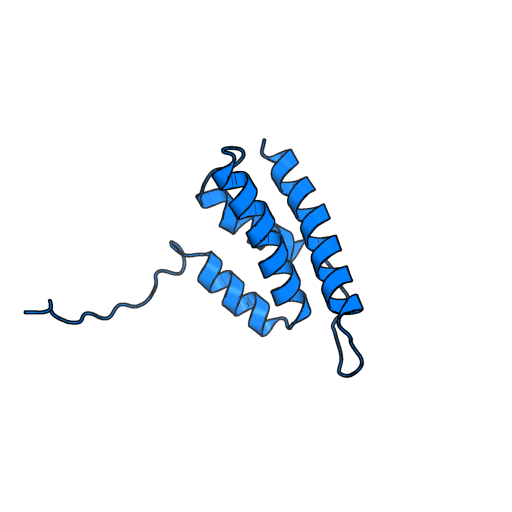 ASP A 1 80 ? 13.439 4.269 -12.457 1.00 97.25 80 ASP A N 1
ATOM 593 C CA . ASP A 1 80 ? 12.590 3.076 -12.500 1.00 97.25 80 ASP A CA 1
ATOM 594 C C . ASP A 1 80 ? 11.712 2.955 -11.241 1.00 97.25 80 ASP A C 1
ATOM 596 O O . ASP A 1 80 ? 10.521 2.640 -11.320 1.00 97.25 80 ASP A O 1
ATOM 600 N N . ILE A 1 81 ? 12.277 3.249 -10.065 1.00 97.88 81 ILE A N 1
ATOM 601 C CA . ILE A 1 81 ? 11.541 3.245 -8.791 1.00 97.88 81 ILE A CA 1
ATOM 602 C C . ILE A 1 81 ? 10.448 4.319 -8.803 1.00 97.88 81 ILE A C 1
ATOM 604 O O . ILE A 1 81 ? 9.301 4.037 -8.446 1.00 97.88 81 ILE A O 1
ATOM 608 N N . LEU A 1 82 ? 10.789 5.538 -9.231 1.00 98.38 82 LEU A N 1
ATOM 609 C CA . LEU A 1 82 ? 9.855 6.662 -9.309 1.00 98.38 82 LEU A CA 1
ATOM 610 C C . LEU A 1 82 ? 8.753 6.423 -10.348 1.00 98.38 82 LEU A C 1
ATOM 612 O O . LEU A 1 82 ? 7.609 6.820 -10.128 1.00 98.38 82 LEU A O 1
ATOM 616 N N . ALA A 1 83 ? 9.055 5.733 -11.449 1.00 98.25 83 ALA A N 1
ATOM 617 C CA . ALA A 1 83 ? 8.059 5.355 -12.443 1.00 98.25 83 ALA A CA 1
ATOM 618 C C . ALA A 1 83 ? 7.008 4.399 -11.854 1.00 98.25 83 ALA A C 1
ATOM 620 O O . ALA A 1 83 ? 5.809 4.611 -12.050 1.00 98.25 83 ALA A O 1
ATOM 621 N N . ILE A 1 84 ? 7.440 3.384 -11.095 1.00 98.56 84 ILE A N 1
ATOM 622 C CA . ILE A 1 84 ? 6.535 2.448 -10.409 1.00 98.56 84 ILE A CA 1
ATOM 623 C C . ILE A 1 84 ? 5.705 3.174 -9.344 1.00 98.56 84 ILE A C 1
ATOM 625 O O . ILE A 1 84 ? 4.490 2.983 -9.291 1.00 98.56 84 ILE A O 1
ATOM 629 N N . ASP A 1 85 ? 6.336 4.023 -8.526 1.00 98.81 85 ASP A N 1
ATOM 630 C CA . ASP A 1 85 ? 5.650 4.836 -7.513 1.00 98.81 85 ASP A CA 1
ATOM 631 C C . ASP A 1 85 ? 4.557 5.710 -8.152 1.00 98.81 85 ASP A C 1
ATOM 633 O O . ASP A 1 85 ? 3.403 5.666 -7.725 1.00 98.81 85 ASP A O 1
ATOM 637 N N . ASN A 1 86 ? 4.871 6.419 -9.239 1.00 98.69 86 ASN A N 1
ATOM 638 C CA . ASN A 1 86 ? 3.910 7.286 -9.915 1.00 98.69 86 ASN A CA 1
ATOM 639 C C . ASN A 1 86 ? 2.730 6.504 -10.522 1.00 98.69 86 ASN A C 1
ATOM 641 O O . ASN A 1 86 ? 1.583 6.934 -10.389 1.00 98.69 86 ASN A O 1
ATOM 645 N N . ILE A 1 87 ? 2.980 5.340 -11.138 1.00 98.62 87 ILE A N 1
ATOM 646 C CA . ILE A 1 87 ? 1.907 4.447 -11.617 1.00 98.62 87 ILE A CA 1
ATOM 647 C C . ILE A 1 87 ? 1.001 4.043 -10.450 1.00 98.62 87 ILE A C 1
ATOM 649 O O . ILE A 1 87 ? -0.225 4.121 -10.556 1.00 98.62 87 ILE A O 1
ATOM 653 N N . ALA A 1 88 ? 1.597 3.646 -9.324 1.00 98.75 88 ALA A N 1
ATOM 654 C CA . ALA A 1 88 ? 0.847 3.207 -8.162 1.00 98.75 88 ALA A CA 1
ATOM 655 C C . ALA A 1 88 ? 0.001 4.327 -7.550 1.00 98.75 88 ALA A C 1
ATOM 657 O O . ALA A 1 88 ? -1.158 4.085 -7.208 1.00 98.75 88 ALA A O 1
ATOM 658 N N . ARG A 1 89 ? 0.518 5.560 -7.478 1.00 98.81 89 ARG A N 1
ATOM 659 C CA . ARG A 1 89 ? -0.252 6.722 -7.007 1.00 98.81 89 ARG A CA 1
ATOM 660 C C . ARG A 1 89 ? -1.453 7.004 -7.898 1.00 98.81 89 ARG A C 1
ATOM 662 O O . ARG A 1 89 ? -2.571 7.044 -7.398 1.00 98.81 89 ARG A O 1
ATOM 669 N N . GLN A 1 90 ? -1.242 7.108 -9.211 1.00 98.69 90 GLN A N 1
ATOM 670 C CA . GLN A 1 90 ? -2.312 7.403 -10.172 1.00 98.69 90 GLN A CA 1
ATOM 671 C C . GLN A 1 90 ? -3.422 6.344 -10.152 1.00 98.69 90 GLN A C 1
ATOM 673 O O . GLN A 1 90 ? -4.615 6.667 -10.196 1.00 98.69 90 GLN A O 1
ATOM 678 N N . HIS A 1 91 ? -3.040 5.067 -10.059 1.00 98.69 91 HIS A N 1
ATOM 679 C CA . HIS A 1 91 ? -4.007 3.980 -9.937 1.00 98.69 91 HIS A CA 1
ATOM 680 C C . HIS A 1 91 ? -4.764 4.053 -8.609 1.00 98.69 91 HIS A C 1
ATOM 682 O O . HIS A 1 91 ? -5.990 3.958 -8.589 1.00 98.69 91 HIS A O 1
ATOM 688 N N . THR A 1 92 ? -4.057 4.294 -7.504 1.00 98.69 92 THR A N 1
ATOM 689 C CA . THR A 1 92 ? -4.668 4.375 -6.171 1.00 98.69 92 THR A CA 1
ATOM 690 C C . THR A 1 92 ? -5.611 5.572 -6.038 1.00 98.69 92 THR A C 1
ATOM 692 O O . THR A 1 92 ? -6.694 5.420 -5.477 1.00 98.69 92 THR A O 1
ATOM 695 N N . ASP A 1 93 ? -5.283 6.726 -6.623 1.00 98.56 93 ASP A N 1
ATOM 696 C CA . ASP A 1 93 ? -6.194 7.878 -6.705 1.00 98.56 93 ASP A CA 1
ATOM 697 C C . ASP A 1 93 ? -7.507 7.501 -7.408 1.00 98.56 93 ASP A C 1
ATOM 699 O O . ASP A 1 93 ? -8.597 7.880 -6.974 1.00 98.56 93 ASP A O 1
ATOM 703 N N . THR A 1 94 ? -7.421 6.684 -8.462 1.00 98.38 94 THR A N 1
ATOM 704 C CA . THR A 1 94 ? -8.600 6.167 -9.172 1.00 98.38 94 THR A CA 1
ATOM 705 C C . THR A 1 94 ? -9.423 5.213 -8.299 1.00 98.38 94 THR A C 1
ATOM 707 O O . THR A 1 94 ? -10.649 5.193 -8.412 1.00 98.38 94 THR A O 1
ATOM 710 N N . LEU A 1 95 ? -8.787 4.425 -7.426 1.00 98.12 95 LEU A N 1
ATOM 711 C CA . LEU A 1 95 ? -9.486 3.565 -6.462 1.00 98.12 95 LEU A CA 1
ATOM 712 C C . LEU A 1 95 ? -10.206 4.391 -5.392 1.00 98.12 95 LEU A C 1
ATOM 714 O O . LEU A 1 95 ? -11.392 4.170 -5.150 1.00 98.12 95 LEU A O 1
ATOM 718 N N . VAL A 1 96 ? -9.526 5.385 -4.813 1.00 98.19 96 VAL A N 1
ATOM 719 C CA . VAL A 1 96 ? -10.111 6.313 -3.832 1.00 98.19 96 VAL A CA 1
ATOM 720 C C . VAL A 1 96 ? -11.319 7.038 -4.428 1.00 98.19 96 VAL A C 1
ATOM 722 O O . VAL A 1 96 ? -12.378 7.086 -3.806 1.00 98.19 96 VAL A O 1
ATOM 725 N N . ALA A 1 97 ? -11.205 7.541 -5.660 1.00 97.00 97 ALA A N 1
ATOM 726 C CA . ALA A 1 97 ? -12.286 8.259 -6.334 1.00 97.00 97 ALA A CA 1
ATOM 727 C C . ALA A 1 97 ? -13.534 7.402 -6.622 1.00 97.00 97 ALA A C 1
ATOM 729 O O . ALA A 1 97 ? -14.606 7.959 -6.826 1.00 97.00 97 ALA A O 1
ATOM 730 N N . LYS A 1 98 ? -13.421 6.065 -6.655 1.00 94.50 98 LYS A N 1
ATOM 731 C CA . LYS A 1 98 ? -14.570 5.152 -6.823 1.00 94.50 98 LYS A CA 1
ATOM 732 C C . LYS A 1 98 ? -15.335 4.896 -5.519 1.00 94.50 98 LYS A C 1
ATOM 734 O O . LYS A 1 98 ? -16.451 4.384 -5.580 1.00 94.50 98 LYS A O 1
ATOM 739 N N . LEU A 1 99 ? 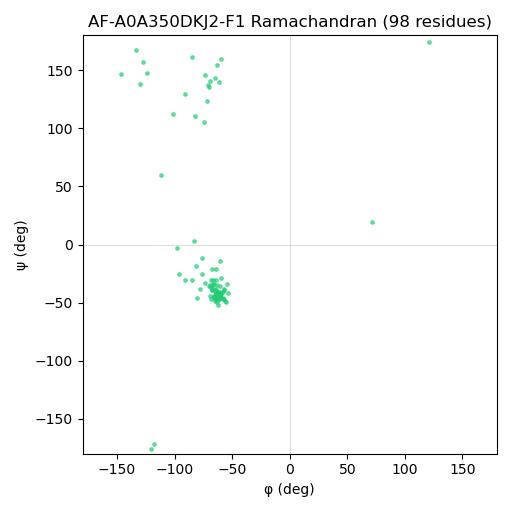-14.716 5.169 -4.370 1.00 87.81 99 LEU A N 1
ATOM 740 C CA . LEU A 1 99 ? -15.281 4.940 -3.035 1.00 87.81 99 LEU A CA 1
ATOM 741 C C . LEU A 1 99 ? -15.939 6.193 -2.445 1.00 87.81 99 LEU A C 1
ATOM 743 O O . LEU A 1 99 ? -16.810 6.061 -1.583 1.00 87.81 99 LEU A O 1
ATOM 747 N N . ALA A 1 100 ? -15.502 7.372 -2.895 1.00 70.19 100 ALA A N 1
ATOM 748 C CA . ALA A 1 100 ? -16.078 8.671 -2.553 1.00 70.19 100 ALA A CA 1
ATOM 749 C C . ALA A 1 100 ? -17.412 8.913 -3.278 1.00 70.19 100 ALA A C 1
ATOM 751 O O . ALA A 1 100 ? -18.331 9.464 -2.628 1.00 70.19 100 ALA A O 1
#

Mean predicted aligned error: 3.0 Å

Radius of gyration: 15.77 Å; Cα contacts (8 Å, |Δi|>4): 89; chains: 1; bounding box: 37×26×53 Å

Nearest PDB structures (foldseek):
  3ann-assembly1_A  TM=9.582E-01  e=3.921E-05  Escherichia coli K-12
  5dul-assembly2_C  TM=9.577E-01  e=3.708E-05  Yersinia pestis
  1k5h-assembly1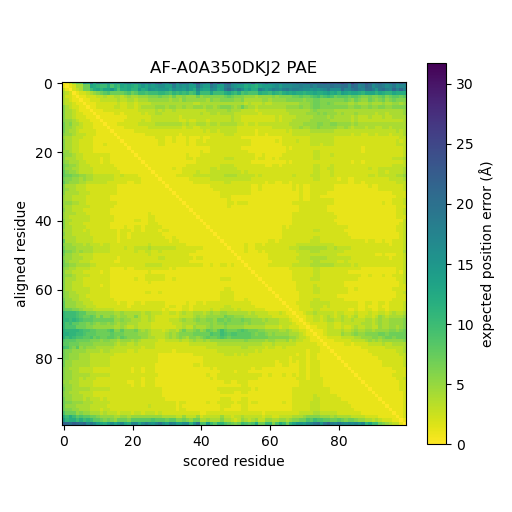_A-2  TM=9.583E-01  e=7.662E-05  Escherichia coli K-12
  5dul-assembly1_A  TM=9.591E-01  e=8.102E-05  Yersinia pestis
  5krr-assembly1_B  TM=9.447E-01  e=2.926E-04  Vibrio vulnificus CMCP6

Solvent-accessible surface area (backbone atoms only — not comparable to full-atom values): 5843 Å² total; per-residue (Å²): 133,84,79,86,90,84,86,79,85,81,57,52,79,85,42,40,55,61,49,51,51,54,52,21,62,72,74,30,71,53,44,42,42,31,41,52,31,21,42,53,52,37,50,52,35,32,76,69,68,55,48,53,79,72,49,35,47,54,50,29,51,49,46,63,74,69,61,85,74,76,79,74,57,96,83,59,53,70,65,60,53,50,51,46,27,50,53,25,35,60,52,36,52,56,54,53,64,74,71,94

pLDDT: mean 96.59, std 4.13, range [70.19, 98.88]

Secondary structure (DSSP, 8-state):
-PPPP------TTTTHHHHHHHHHHHH-HHHHHHHHHHHHHHHHHHHTTSS-TTHHHHHHHHHHHH---PPP-TT--HHHHHHHHHHHHHHHHHHHHHH-

Foldseek 3Di:
DDD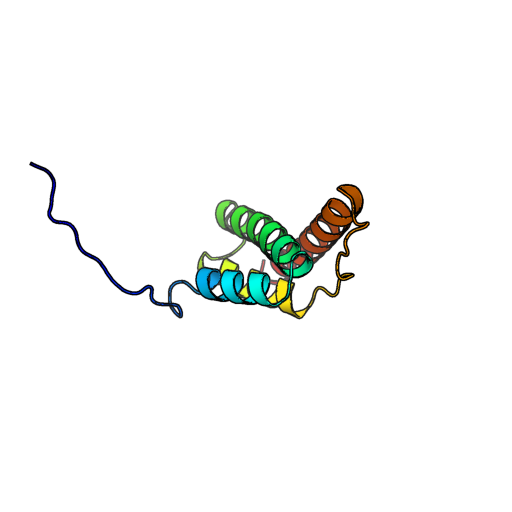DDDDDDDDCVVVVLVVQCVVQVVVADLSNLLLVLLLVLLVVCCVVVLDPPVVSSVLSVVSSVPDDADHDDPPDDPVSSVVSSVSSNVVSVVVSVVSD